Protein AF-A0A067L5X6-F1 (afdb_monomer)

Solvent-accessible surface area (backbone atoms only — not comparable to full-atom values): 7371 Å² total; per-residue (Å²): 117,67,66,62,54,52,50,53,54,53,47,70,66,54,83,61,89,66,56,52,45,80,79,57,35,90,82,42,81,50,71,67,56,54,49,41,42,50,52,50,54,57,46,44,40,38,71,76,68,62,42,50,71,64,59,53,52,48,54,54,49,54,53,51,50,52,52,49,53,49,57,27,66,70,50,51,70,70,60,44,60,57,39,54,78,77,72,49,55,74,51,43,53,53,37,49,52,34,49,76,71,68,69,45,82,88,66,70,72,65,93,77,81,81,83,77,78,83,78,81,129

InterPro domains:
  IPR007658 Protein of unknown function DUF594 [PF04578] (50-103)

Radius of gyration: 23.11 Å; Cα contacts (8 Å, |Δi|>4): 57; chains: 1; bounding box: 73×40×55 Å

Organism: Jatropha curcas (NCBI:txid180498)

Structure (mmCIF, N/CA/C/O backbone):
data_AF-A0A067L5X6-F1
#
_entry.id   AF-A0A067L5X6-F1
#
loop_
_atom_site.group_PDB
_atom_site.id
_atom_site.type_symbol
_atom_site.label_atom_id
_atom_site.label_alt_id
_atom_site.label_comp_id
_atom_site.label_asym_id
_atom_site.label_entity_id
_atom_site.label_seq_id
_atom_site.pdbx_PDB_ins_code
_atom_site.Cartn_x
_atom_site.Cartn_y
_atom_site.Cartn_z
_atom_site.occupancy
_atom_site.B_iso_or_equiv
_atom_site.auth_seq_id
_atom_site.auth_comp_id
_atom_site.auth_asym_id
_atom_site.auth_atom_id
_atom_site.pdbx_PDB_model_num
ATOM 1 N N . MET A 1 1 ? -25.004 7.069 -1.147 1.00 58.94 1 MET A N 1
ATOM 2 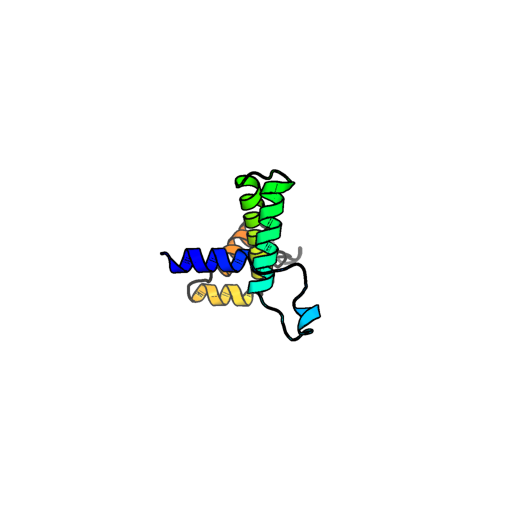C CA . MET A 1 1 ? -24.001 7.314 -0.078 1.00 58.94 1 MET A CA 1
ATOM 3 C C . MET A 1 1 ? -24.204 6.363 1.106 1.00 58.94 1 MET A C 1
ATOM 5 O O . MET A 1 1 ? -23.209 5.851 1.598 1.00 58.94 1 MET A O 1
ATOM 9 N N . SER A 1 2 ? -25.457 6.048 1.475 1.00 79.69 2 SER A N 1
ATOM 10 C CA . SER A 1 2 ? -25.825 5.057 2.508 1.00 79.69 2 SER A CA 1
ATOM 11 C C . SER A 1 2 ? -25.204 3.664 2.301 1.00 79.69 2 SER A C 1
ATOM 13 O O . SER A 1 2 ? -24.579 3.127 3.210 1.00 79.69 2 SER A O 1
ATOM 15 N N . ASP A 1 3 ? -25.265 3.123 1.080 1.00 87.75 3 ASP A N 1
ATOM 16 C CA . ASP A 1 3 ? -24.854 1.730 0.820 1.00 87.75 3 ASP A CA 1
ATOM 17 C C . ASP A 1 3 ? -23.350 1.489 1.010 1.00 87.75 3 ASP A C 1
ATOM 19 O O . ASP A 1 3 ? -22.935 0.436 1.488 1.00 87.75 3 ASP A O 1
ATOM 23 N N . LYS A 1 4 ? -22.512 2.485 0.682 1.00 87.12 4 LYS A N 1
ATOM 24 C CA . LYS A 1 4 ? -21.054 2.390 0.866 1.00 87.12 4 LYS A CA 1
ATOM 25 C C . LYS A 1 4 ? -20.683 2.324 2.345 1.00 87.12 4 LYS A C 1
ATOM 27 O O . LYS A 1 4 ? -19.824 1.535 2.718 1.00 87.12 4 LYS A O 1
ATOM 32 N N . ILE A 1 5 ? -21.332 3.142 3.175 1.00 90.06 5 ILE A N 1
ATOM 33 C CA . ILE A 1 5 ? -21.090 3.164 4.622 1.00 90.06 5 ILE A CA 1
ATOM 34 C C . ILE A 1 5 ? -21.528 1.831 5.223 1.00 90.06 5 ILE A C 1
ATOM 36 O O . ILE A 1 5 ? -20.751 1.208 5.938 1.00 90.06 5 ILE A O 1
ATOM 40 N N . GLN A 1 6 ? -22.717 1.349 4.852 1.00 92.69 6 GLN A N 1
ATOM 41 C CA . GLN A 1 6 ? -23.229 0.060 5.308 1.00 92.69 6 GLN A CA 1
ATOM 42 C C . GLN A 1 6 ? -22.300 -1.102 4.923 1.00 92.69 6 GLN A C 1
ATOM 44 O O . GLN A 1 6 ? -22.018 -1.960 5.759 1.00 92.69 6 GLN A O 1
ATOM 49 N N . ALA A 1 7 ? -21.771 -1.104 3.696 1.00 89.00 7 ALA A N 1
ATOM 50 C CA . ALA A 1 7 ? -20.798 -2.100 3.257 1.00 89.00 7 ALA A CA 1
ATOM 51 C C . ALA A 1 7 ? -19.496 -2.036 4.074 1.00 89.00 7 ALA A C 1
ATOM 53 O O . ALA A 1 7 ? -19.020 -3.068 4.541 1.00 89.00 7 ALA A O 1
ATOM 54 N N . CYS A 1 8 ? -18.942 -0.842 4.308 1.00 86.38 8 CYS A N 1
ATOM 55 C CA . CYS A 1 8 ? -17.744 -0.679 5.136 1.00 86.38 8 CYS A CA 1
ATOM 56 C C . CYS A 1 8 ? -17.971 -1.152 6.580 1.00 86.38 8 CYS A C 1
ATOM 58 O O . CYS A 1 8 ? -17.125 -1.854 7.132 1.00 86.38 8 CYS A O 1
ATOM 60 N N . THR A 1 9 ? -19.118 -0.825 7.179 1.00 91.12 9 THR A N 1
ATOM 61 C CA . THR A 1 9 ? -19.483 -1.303 8.520 1.00 91.12 9 THR A CA 1
ATOM 62 C C . THR A 1 9 ? -19.582 -2.826 8.558 1.00 91.12 9 THR A C 1
ATOM 64 O O . THR A 1 9 ? -19.030 -3.445 9.466 1.00 91.12 9 THR A O 1
ATOM 67 N N . ALA A 1 10 ? -20.215 -3.443 7.557 1.00 91.81 10 ALA A N 1
ATOM 68 C CA . ALA A 1 10 ? -20.308 -4.898 7.465 1.00 91.81 10 ALA A CA 1
ATOM 69 C C . ALA A 1 10 ? -18.922 -5.557 7.335 1.00 91.81 10 ALA A C 1
ATOM 71 O O . ALA A 1 10 ? -18.660 -6.571 7.979 1.00 91.81 10 ALA A O 1
ATOM 72 N N . LEU A 1 11 ? -18.006 -4.963 6.560 1.00 90.44 11 LEU A N 1
ATOM 73 C CA . LEU A 1 11 ? -16.636 -5.466 6.407 1.00 90.44 11 LEU A CA 1
ATOM 74 C C . LEU A 1 11 ? -15.836 -5.423 7.717 1.00 90.44 11 LEU A C 1
ATOM 76 O O . LEU A 1 11 ? -15.045 -6.330 7.970 1.00 90.44 11 LEU A O 1
ATOM 80 N N . LEU A 1 12 ? -16.052 -4.415 8.568 1.00 87.62 12 LEU A N 1
ATOM 81 C CA . LEU A 1 12 ? -15.401 -4.328 9.882 1.00 87.62 12 LEU A CA 1
ATOM 82 C C . LEU A 1 12 ? -15.900 -5.398 10.867 1.00 87.62 12 LEU A C 1
ATOM 84 O O . LEU A 1 12 ? -15.153 -5.819 11.749 1.00 87.62 12 LEU A O 1
ATOM 88 N N . GLN A 1 13 ? -17.139 -5.868 10.698 1.00 89.88 13 GLN A N 1
ATOM 89 C CA . GLN A 1 13 ? -17.755 -6.891 11.550 1.00 89.88 13 GLN A CA 1
ATOM 90 C C . GLN A 1 13 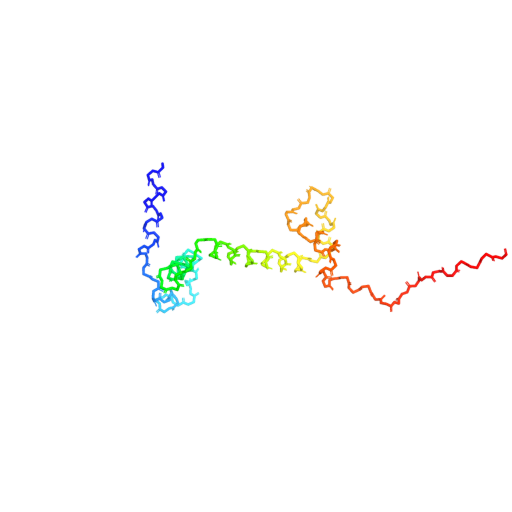? -17.355 -8.330 11.185 1.00 89.88 13 GLN A C 1
ATOM 92 O O . GLN A 1 13 ? -17.635 -9.254 11.948 1.00 89.88 13 GLN A O 1
ATOM 97 N N . VAL A 1 14 ? -16.691 -8.551 10.044 1.00 88.88 14 VAL A N 1
ATOM 98 C CA . VAL A 1 14 ? -16.219 -9.883 9.627 1.00 88.88 14 VAL A CA 1
ATOM 99 C C . VAL A 1 14 ? -15.278 -10.449 10.689 1.00 88.88 14 VAL A C 1
ATOM 101 O O . VAL A 1 14 ? -14.285 -9.809 11.014 1.00 88.88 14 VAL A O 1
ATOM 104 N N . ASN A 1 15 ? -15.535 -11.648 11.221 1.00 86.31 15 ASN A N 1
ATOM 105 C CA . ASN A 1 15 ? -14.582 -12.321 12.109 1.00 86.31 15 ASN A CA 1
ATOM 106 C C . ASN A 1 15 ? -13.340 -12.743 11.303 1.00 86.31 15 ASN A C 1
ATOM 108 O O . ASN A 1 15 ? -13.453 -13.452 10.304 1.00 86.31 15 ASN A O 1
ATOM 112 N N . THR A 1 16 ? -12.168 -12.283 11.738 1.00 88.44 16 THR A N 1
ATOM 113 C CA . THR A 1 16 ? -10.880 -12.496 11.063 1.00 88.44 16 THR A CA 1
ATOM 114 C C . THR A 1 16 ? -9.902 -13.336 11.883 1.00 88.44 16 THR A C 1
ATOM 116 O O . THR A 1 16 ? -8.765 -13.516 11.451 1.00 88.44 16 THR A O 1
ATOM 119 N N . ASP A 1 17 ? -10.325 -13.829 13.047 1.00 85.56 17 ASP A N 1
ATOM 120 C CA . ASP A 1 17 ? -9.468 -14.539 14.006 1.00 85.56 17 ASP A CA 1
ATOM 121 C C . ASP A 1 17 ? -9.161 -15.962 13.527 1.00 85.56 17 ASP A C 1
ATOM 123 O O . ASP A 1 17 ? -8.109 -16.525 13.823 1.00 85.56 17 ASP A O 1
ATOM 127 N N . ILE A 1 18 ? -10.072 -16.531 12.733 1.00 82.25 18 ILE A N 1
ATOM 128 C CA . ILE A 1 18 ? -9.923 -17.843 12.108 1.00 82.25 18 ILE A CA 1
ATOM 129 C C . ILE A 1 18 ? -9.514 -17.641 10.652 1.00 82.25 18 ILE A C 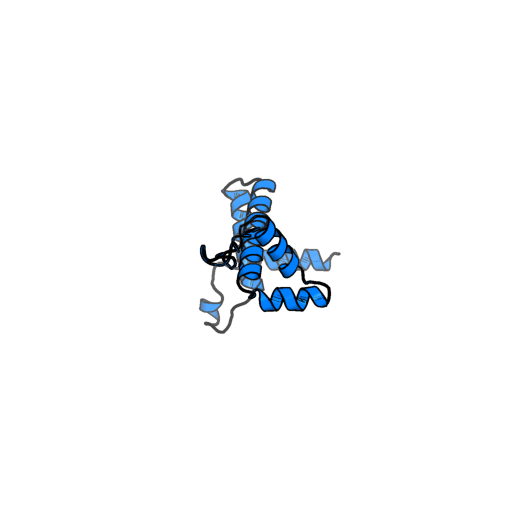1
ATOM 131 O O . ILE A 1 18 ? -10.224 -16.996 9.874 1.00 82.25 18 ILE A O 1
ATOM 135 N N . LEU A 1 19 ? -8.380 -18.218 10.256 1.00 77.94 19 LEU A N 1
ATOM 136 C CA . LEU A 1 19 ? -7.872 -18.061 8.897 1.00 77.94 19 LEU A CA 1
ATOM 137 C C . LEU A 1 19 ? -8.772 -18.824 7.898 1.00 77.94 19 LEU A C 1
ATOM 139 O O . LEU A 1 19 ? -9.154 -19.964 8.174 1.00 77.94 19 LEU A O 1
ATOM 143 N N . PRO A 1 20 ? -9.067 -18.290 6.694 1.00 76.19 20 PRO A N 1
ATOM 144 C CA . PRO A 1 20 ? -9.938 -18.957 5.724 1.00 76.19 20 PRO A CA 1
ATOM 145 C C . PRO A 1 20 ? -9.414 -20.330 5.293 1.00 76.19 20 PRO A C 1
ATOM 147 O O . PRO A 1 20 ? -10.195 -21.209 4.924 1.00 76.19 20 PRO A O 1
ATOM 150 N N . SER A 1 21 ? -8.098 -20.540 5.386 1.00 75.69 21 SER A N 1
ATOM 151 C CA . SER A 1 21 ? -7.462 -21.830 5.135 1.00 75.69 21 SER A CA 1
ATOM 152 C C . SER A 1 21 ? -7.795 -22.896 6.179 1.00 75.69 21 SER A C 1
ATOM 154 O O . SER A 1 21 ? -7.802 -24.075 5.834 1.00 75.69 21 SER A O 1
ATOM 156 N N . GLN A 1 22 ? -8.118 -22.512 7.416 1.00 77.75 22 GLN A N 1
ATOM 157 C CA . GLN A 1 22 ? -8.543 -23.440 8.468 1.00 77.75 22 GLN A CA 1
ATOM 158 C C . GLN A 1 22 ? -9.990 -23.903 8.275 1.00 77.75 22 GLN A C 1
ATOM 160 O O . GLN A 1 22 ? -10.345 -24.995 8.701 1.00 77.75 22 GLN A O 1
ATOM 165 N N . VAL A 1 23 ? -10.815 -23.098 7.599 1.00 76.31 23 VAL A N 1
ATOM 166 C CA . VAL A 1 23 ? -12.236 -23.405 7.371 1.00 76.31 23 VAL A CA 1
ATOM 167 C C . VAL A 1 23 ? -12.461 -24.088 6.022 1.00 76.31 23 VAL A C 1
ATOM 169 O O . VAL A 1 23 ? -13.264 -25.010 5.912 1.00 76.31 23 VAL A O 1
ATOM 172 N N . LYS A 1 24 ? -11.771 -23.637 4.968 1.00 73.31 24 LYS A N 1
ATOM 173 C CA . LYS A 1 24 ? -12.034 -24.065 3.582 1.00 73.31 24 LYS A CA 1
ATOM 174 C C . LYS A 1 24 ? -10.767 -24.497 2.830 1.00 73.31 24 LYS A C 1
ATOM 176 O O . LYS A 1 24 ? -10.781 -24.634 1.604 1.00 73.31 24 LYS A O 1
ATOM 181 N N . GLY A 1 25 ? -9.675 -24.744 3.557 1.00 69.31 25 GLY A N 1
ATOM 182 C CA . GLY A 1 25 ? -8.400 -25.192 2.998 1.00 69.31 25 GLY A CA 1
ATOM 183 C C . GLY A 1 25 ? -7.721 -24.139 2.116 1.00 69.31 25 GLY A C 1
ATOM 184 O O . GLY A 1 25 ? -8.134 -22.982 2.036 1.00 69.31 25 GLY A O 1
ATOM 185 N N . ASN A 1 26 ? -6.690 -24.547 1.374 1.00 68.38 26 ASN A N 1
ATOM 186 C CA . ASN A 1 26 ? -5.952 -23.662 0.456 1.00 68.38 26 ASN A CA 1
ATOM 187 C C . ASN A 1 26 ? -6.815 -23.036 -0.663 1.00 68.38 26 ASN A C 1
ATOM 189 O O . ASN A 1 26 ? -6.359 -22.130 -1.359 1.00 68.38 26 ASN A O 1
ATOM 193 N N . ARG A 1 27 ? -8.055 -23.516 -0.826 1.00 65.50 27 ARG A N 1
ATOM 194 C CA . ARG A 1 27 ? -9.011 -23.105 -1.854 1.00 65.50 27 ARG A CA 1
ATOM 195 C C . ARG A 1 27 ? -9.609 -21.724 -1.598 1.00 65.50 27 ARG A C 1
ATOM 197 O O . ARG A 1 27 ? -10.248 -21.178 -2.490 1.00 65.50 27 ARG A O 1
ATOM 204 N N . SER A 1 28 ? -9.421 -21.171 -0.399 1.00 62.19 28 SER A N 1
ATOM 205 C CA . SER A 1 28 ? -9.953 -19.862 -0.016 1.00 62.19 28 SER A CA 1
ATOM 206 C C . SER A 1 28 ? -8.830 -18.916 0.381 1.00 62.19 28 SER A C 1
ATOM 208 O O . SER A 1 28 ? -8.491 -18.792 1.552 1.00 62.19 28 SER A O 1
ATOM 210 N N . LYS A 1 29 ? -8.260 -18.226 -0.608 1.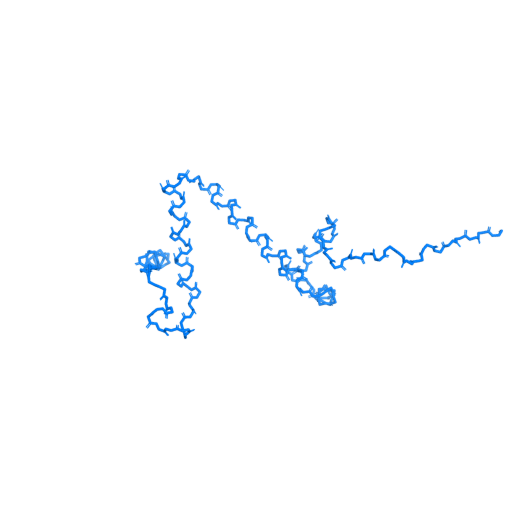00 65.94 29 LYS A N 1
ATOM 211 C CA . LYS A 1 29 ? -7.515 -16.981 -0.394 1.00 65.94 29 LYS A CA 1
ATOM 212 C C . LYS A 1 29 ? -8.420 -15.848 -0.856 1.00 65.94 29 LYS A C 1
ATOM 214 O O . LYS A 1 29 ? -8.706 -15.745 -2.045 1.00 65.94 29 LYS A O 1
ATOM 219 N N . SER A 1 30 ? -8.932 -15.059 0.080 1.00 81.38 30 SER A N 1
ATOM 220 C CA . SER A 1 30 ? -9.787 -13.917 -0.236 1.00 81.38 30 SER A CA 1
ATOM 221 C C . SER A 1 30 ? -9.039 -12.642 0.104 1.00 81.38 30 SER A C 1
ATOM 223 O O . SER A 1 30 ? -8.814 -12.359 1.278 1.00 81.38 30 SER A O 1
ATOM 225 N N . VAL A 1 31 ? -8.709 -11.854 -0.921 1.00 85.62 31 VAL A N 1
ATOM 226 C CA . VAL A 1 31 ? -8.095 -10.528 -0.749 1.00 85.62 31 VAL A CA 1
ATOM 227 C C . VAL A 1 31 ? -8.960 -9.643 0.151 1.00 85.62 31 VAL A C 1
ATOM 229 O O . VAL A 1 31 ? -8.432 -8.891 0.961 1.00 85.62 31 VAL A O 1
ATOM 232 N N . LEU A 1 32 ? -10.289 -9.778 0.076 1.00 86.75 32 LEU A N 1
ATOM 233 C CA . LEU A 1 32 ? -11.208 -9.053 0.956 1.00 86.75 32 LEU A CA 1
ATOM 234 C C . LEU A 1 32 ? -11.042 -9.456 2.425 1.00 86.75 32 LEU A C 1
ATOM 236 O O . LEU A 1 32 ? -11.058 -8.591 3.293 1.00 86.75 32 LEU A O 1
ATOM 240 N N . PHE A 1 33 ? -10.844 -10.744 2.717 1.00 88.19 33 PHE A N 1
ATOM 241 C CA . PHE A 1 33 ? -10.602 -11.194 4.089 1.00 88.19 33 PHE A CA 1
ATOM 242 C C . PHE A 1 33 ? -9.271 -10.657 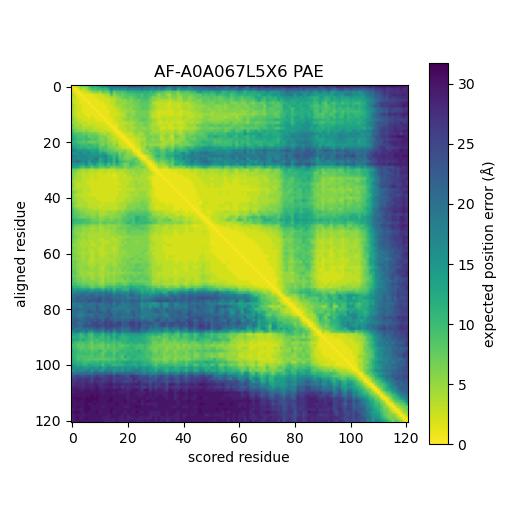4.623 1.00 88.19 33 PHE A C 1
ATOM 244 O O . PHE A 1 33 ? -9.213 -10.153 5.745 1.00 88.19 33 PHE A O 1
ATOM 251 N N . ASP A 1 34 ? -8.210 -10.736 3.817 1.00 89.12 34 ASP A N 1
ATOM 252 C CA . ASP A 1 34 ? -6.903 -10.188 4.185 1.00 89.12 34 ASP A CA 1
ATOM 253 C C . ASP A 1 34 ? -6.980 -8.670 4.410 1.00 89.12 34 ASP A C 1
ATOM 255 O O . ASP A 1 34 ? -6.409 -8.170 5.377 1.00 89.12 34 ASP A O 1
ATOM 259 N N . ALA A 1 35 ? -7.757 -7.949 3.595 1.00 90.31 35 ALA A N 1
ATOM 260 C CA . ALA A 1 35 ? -8.011 -6.520 3.768 1.00 90.31 35 ALA A CA 1
ATOM 261 C C . ALA A 1 35 ? -8.776 -6.205 5.066 1.00 90.31 35 ALA A C 1
ATOM 263 O O . ALA A 1 35 ? -8.408 -5.270 5.780 1.00 90.31 35 ALA A O 1
ATOM 264 N N . CYS A 1 36 ? -9.804 -6.990 5.414 1.00 91.81 36 CYS A N 1
ATOM 265 C CA . CYS A 1 36 ? -10.506 -6.868 6.697 1.00 91.81 36 CYS A CA 1
ATOM 266 C C . CYS A 1 36 ? -9.553 -7.103 7.877 1.00 91.81 36 CYS A C 1
ATOM 268 O O . CYS A 1 36 ? -9.551 -6.323 8.831 1.00 91.81 36 CYS A O 1
ATOM 270 N N . ARG A 1 37 ? -8.708 -8.142 7.800 1.00 91.81 37 ARG A N 1
ATOM 271 C CA . ARG A 1 37 ? -7.723 -8.454 8.845 1.00 91.81 37 ARG A CA 1
ATOM 272 C C . ARG A 1 37 ? -6.706 -7.324 9.003 1.00 91.81 37 ARG A C 1
ATOM 274 O O . ARG A 1 37 ? -6.497 -6.857 10.117 1.00 91.81 37 ARG A O 1
ATOM 281 N N . LEU A 1 38 ? -6.140 -6.843 7.895 1.00 92.75 38 LEU A N 1
ATOM 282 C CA . LEU A 1 38 ? -5.208 -5.715 7.891 1.00 92.75 38 LEU A CA 1
ATOM 283 C C . LEU A 1 38 ? -5.849 -4.457 8.486 1.00 92.75 38 LEU A C 1
ATOM 285 O O . LEU A 1 38 ? -5.225 -3.774 9.289 1.00 92.75 38 LEU A O 1
ATOM 289 N N . THR A 1 39 ? -7.104 -4.169 8.132 1.00 92.19 39 THR A N 1
ATOM 290 C CA . THR A 1 39 ? -7.832 -3.000 8.649 1.00 92.19 39 THR A CA 1
ATOM 291 C C . THR A 1 39 ? -7.982 -3.061 10.167 1.00 92.19 39 THR A C 1
ATOM 293 O O . THR A 1 39 ? -7.755 -2.057 10.837 1.00 92.19 39 THR A O 1
ATOM 296 N N . LYS A 1 40 ? -8.305 -4.233 10.726 1.00 92.06 40 LYS A N 1
ATOM 297 C CA . LYS A 1 40 ? -8.376 -4.421 12.182 1.00 92.06 40 LYS A CA 1
ATOM 298 C C . LYS A 1 40 ? -7.019 -4.265 12.858 1.00 92.06 40 LYS A C 1
ATOM 300 O O . LYS A 1 40 ? -6.944 -3.589 13.874 1.00 92.06 40 LYS A O 1
ATOM 305 N N . SER A 1 41 ? -5.950 -4.811 12.275 1.00 91.81 41 SER A N 1
ATOM 306 C CA . SER A 1 41 ? -4.589 -4.590 12.784 1.00 91.81 41 SER A CA 1
ATOM 307 C C . SER A 1 41 ? -4.192 -3.110 12.737 1.00 91.81 41 SER A C 1
ATOM 309 O O . SER A 1 41 ? -3.575 -2.601 13.661 1.00 91.81 41 SER A O 1
ATOM 311 N N . LEU A 1 42 ? -4.576 -2.375 11.691 1.00 92.44 42 LEU A N 1
ATOM 312 C CA . LEU A 1 42 ? -4.334 -0.931 11.617 1.00 92.44 42 LEU A CA 1
ATOM 313 C C . LEU A 1 42 ? -5.151 -0.143 12.655 1.00 92.44 42 LEU A C 1
ATOM 315 O O . LEU A 1 42 ? -4.678 0.884 13.137 1.00 92.44 42 LEU A O 1
ATOM 319 N N . GLN A 1 43 ? -6.362 -0.600 12.992 1.00 91.06 43 GLN A N 1
ATOM 320 C CA . GLN A 1 43 ? -7.180 -0.008 14.055 1.00 91.06 43 GLN A CA 1
ATOM 321 C C . GLN A 1 43 ? -6.602 -0.292 15.441 1.00 91.06 43 GLN A C 1
ATOM 323 O O . GLN A 1 43 ? -6.534 0.632 16.246 1.00 91.06 43 GLN A O 1
ATOM 328 N N . SER A 1 44 ? -6.128 -1.515 15.703 1.00 91.50 44 SER A N 1
ATOM 329 C CA . SER A 1 44 ? -5.511 -1.854 16.990 1.00 91.50 44 SER A CA 1
ATOM 330 C C . SER A 1 44 ? -4.250 -1.027 17.245 1.00 91.50 44 SER A C 1
ATOM 332 O O . SER A 1 44 ? -4.037 -0.576 18.362 1.00 91.50 44 SER A O 1
ATOM 334 N N . LEU A 1 45 ? -3.457 -0.712 16.216 1.00 92.38 45 LEU A N 1
ATOM 335 C CA . LEU A 1 45 ? -2.319 0.208 16.359 1.00 92.38 45 LEU A CA 1
ATOM 336 C C . LEU A 1 45 ? -2.747 1.627 16.784 1.00 92.38 45 LEU A C 1
ATOM 338 O O . LEU A 1 45 ? -2.051 2.285 17.554 1.00 92.38 45 LEU A O 1
ATOM 342 N N . GLU A 1 46 ? -3.896 2.110 16.310 1.00 89.88 46 GLU A N 1
ATOM 343 C CA . GLU A 1 46 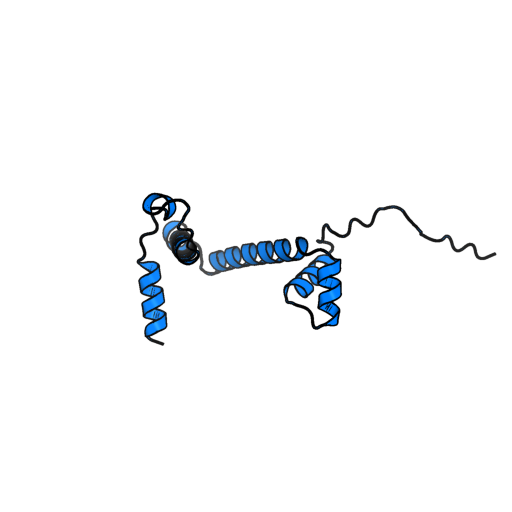? -4.435 3.423 16.693 1.00 89.88 46 GLU A CA 1
ATOM 344 C C . GLU A 1 46 ? -5.012 3.405 18.117 1.00 89.88 46 GLU A C 1
ATOM 346 O O . GLU A 1 46 ? -4.780 4.338 18.883 1.00 89.88 46 GLU A O 1
ATOM 351 N N . THR A 1 47 ? -5.713 2.336 18.508 1.00 90.19 47 THR A N 1
ATOM 352 C CA . THR A 1 47 ? -6.392 2.258 19.812 1.00 90.19 47 THR A CA 1
ATOM 353 C C . THR A 1 47 ? -5.512 1.728 20.944 1.00 90.19 47 THR A C 1
ATOM 355 O O . THR A 1 47 ? -5.545 2.268 22.047 1.00 90.19 47 THR A O 1
ATOM 358 N N . GLU A 1 48 ? -4.730 0.678 20.703 1.00 90.62 48 GLU A N 1
ATOM 359 C CA . GLU A 1 48 ? -3.931 -0.025 21.719 1.00 90.62 48 GLU A CA 1
ATOM 360 C C . GLU A 1 48 ? -2.522 0.562 21.825 1.00 90.62 48 GLU A C 1
ATOM 362 O O . GLU A 1 48 ? -2.041 0.818 22.926 1.00 90.62 48 GLU A O 1
ATOM 367 N N . GLU A 1 49 ? -1.882 0.851 20.688 1.00 87.75 49 GLU A N 1
ATOM 368 C CA . GLU A 1 49 ? -0.540 1.453 20.652 1.00 87.75 49 GLU A CA 1
ATOM 369 C C . GLU A 1 49 ? -0.551 2.986 20.549 1.00 87.75 49 GLU A C 1
ATOM 371 O O . GLU A 1 49 ? 0.509 3.607 20.420 1.00 87.75 49 GLU A O 1
ATOM 376 N N . GLN A 1 50 ? -1.736 3.607 20.599 1.00 92.19 50 GLN A N 1
ATOM 377 C CA . GLN A 1 50 ? -1.917 5.064 20.582 1.00 92.19 50 GLN A CA 1
ATOM 378 C C . GLN A 1 50 ? -1.235 5.739 19.377 1.00 92.19 50 GLN A C 1
ATOM 380 O O . GLN A 1 50 ? -0.688 6.843 19.480 1.00 92.19 50 GLN A O 1
ATOM 385 N N . TRP A 1 51 ? -1.223 5.079 18.214 1.00 95.88 51 TRP A N 1
ATOM 386 C CA . TRP A 1 51 ? -0.720 5.707 16.996 1.00 95.88 51 TRP A CA 1
ATOM 387 C C . TRP A 1 51 ? -1.599 6.891 16.603 1.00 95.88 51 TRP A C 1
ATOM 389 O O . TRP A 1 51 ? -2.819 6.785 16.529 1.00 95.88 51 TRP A O 1
ATOM 399 N N . THR A 1 52 ? -0.968 8.008 16.244 1.00 95.38 52 THR A N 1
ATOM 400 C CA . THR A 1 52 ? -1.679 9.096 15.574 1.00 95.38 52 THR A CA 1
ATOM 401 C C . THR A 1 52 ? -2.094 8.661 14.171 1.00 95.38 52 THR A C 1
ATOM 403 O O . THR A 1 52 ? -1.413 7.860 13.515 1.00 95.38 52 THR A O 1
ATOM 406 N N . SER A 1 53 ? -3.180 9.238 13.654 1.00 92.06 53 SER A N 1
ATOM 407 C CA . SER A 1 53 ? -3.604 8.967 12.280 1.00 92.06 53 SER A CA 1
ATOM 408 C C . SER A 1 53 ? -2.510 9.326 11.262 1.00 92.06 53 SER A C 1
ATOM 410 O O . SER A 1 53 ? -2.365 8.632 10.260 1.00 92.06 53 SER A O 1
ATOM 412 N N . GLU A 1 54 ? -1.689 10.346 11.539 1.00 94.62 54 GLU A N 1
ATOM 413 C CA . GLU A 1 54 ? -0.519 10.699 10.722 1.00 94.62 54 GLU A CA 1
ATOM 414 C C . GLU A 1 54 ? 0.513 9.564 10.672 1.00 94.62 54 GLU A C 1
ATOM 416 O O . GLU A 1 54 ? 0.932 9.164 9.585 1.00 94.62 54 GLU A O 1
ATOM 421 N N . LYS A 1 55 ? 0.878 8.986 11.825 1.00 95.06 55 LYS A N 1
ATOM 422 C CA . LYS A 1 55 ? 1.825 7.863 11.897 1.00 95.06 55 LYS A CA 1
ATOM 423 C C . LYS A 1 55 ? 1.316 6.649 11.115 1.00 95.06 55 LYS A C 1
ATOM 425 O O . LYS A 1 55 ? 2.080 6.032 10.373 1.00 95.06 55 LYS A O 1
ATOM 430 N N . LYS A 1 56 ? 0.018 6.343 11.228 1.00 93.81 56 LYS A N 1
ATOM 431 C CA . LYS A 1 56 ? -0.640 5.267 10.471 1.00 93.81 56 LYS A CA 1
ATOM 432 C C . LYS A 1 56 ? -0.556 5.501 8.961 1.00 93.81 56 LYS A C 1
ATOM 434 O O . LYS A 1 56 ? -0.133 4.610 8.228 1.00 93.81 56 LYS A O 1
ATOM 439 N N . TRP A 1 57 ? -0.921 6.695 8.495 1.00 95.31 57 TRP A N 1
ATOM 440 C CA . TRP A 1 57 ? -0.866 7.034 7.070 1.00 95.31 57 TRP A CA 1
ATOM 441 C C . TRP A 1 57 ? 0.556 7.077 6.521 1.00 95.31 57 TRP A C 1
ATOM 443 O O . TRP A 1 57 ? 0.766 6.664 5.382 1.00 95.31 57 TRP A O 1
ATOM 453 N N . LYS A 1 58 ? 1.529 7.510 7.328 1.00 95.62 58 LYS A N 1
ATOM 454 C CA . LYS A 1 58 ? 2.944 7.465 6.961 1.00 95.62 58 LYS A CA 1
ATOM 455 C C . LYS A 1 58 ? 3.410 6.032 6.709 1.00 95.62 58 LYS A C 1
ATOM 457 O O . LYS A 1 58 ? 3.932 5.766 5.637 1.00 95.62 58 LYS A O 1
ATOM 462 N N . MET A 1 59 ? 3.132 5.105 7.627 1.00 95.56 59 MET A N 1
ATOM 463 C CA . MET A 1 59 ? 3.487 3.692 7.436 1.00 95.56 59 MET A CA 1
ATOM 464 C C . MET A 1 59 ? 2.829 3.097 6.185 1.00 95.56 59 MET A C 1
ATOM 466 O O . MET A 1 59 ? 3.495 2.433 5.396 1.00 95.56 59 MET A O 1
ATOM 470 N N . ILE A 1 60 ? 1.536 3.372 5.972 1.00 94.56 60 ILE A N 1
ATOM 471 C CA . ILE A 1 60 ? 0.826 2.914 4.771 1.00 94.56 60 ILE A CA 1
ATOM 472 C C . ILE A 1 60 ? 1.521 3.450 3.513 1.00 94.56 60 ILE A C 1
ATOM 474 O O . ILE A 1 60 ? 1.758 2.688 2.580 1.00 94.56 60 ILE A O 1
ATOM 478 N N . ASN A 1 61 ? 1.860 4.740 3.489 1.00 95.56 61 ASN A N 1
ATOM 479 C CA . ASN A 1 61 ? 2.558 5.365 2.369 1.00 95.56 61 ASN A CA 1
ATOM 480 C C . ASN A 1 61 ? 3.920 4.706 2.103 1.00 95.56 61 ASN A C 1
ATOM 482 O O . ASN A 1 61 ? 4.193 4.323 0.968 1.00 95.56 61 ASN A O 1
ATOM 486 N N . ASP A 1 62 ? 4.726 4.504 3.146 1.00 94.88 62 ASP A N 1
ATOM 487 C CA . ASP A 1 62 ? 6.051 3.890 3.030 1.00 94.88 62 ASP A CA 1
ATOM 488 C C . ASP A 1 62 ? 5.953 2.484 2.402 1.00 94.88 62 ASP A C 1
ATOM 490 O O . ASP A 1 62 ? 6.628 2.201 1.411 1.00 94.88 62 ASP A O 1
ATOM 494 N N . VAL A 1 63 ? 5.016 1.645 2.869 1.00 94.62 63 VAL A N 1
ATOM 495 C CA . VAL A 1 63 ? 4.766 0.306 2.294 1.00 94.62 63 VAL A CA 1
ATOM 496 C C . VAL A 1 63 ? 4.314 0.384 0.830 1.00 94.62 63 VAL A C 1
ATOM 498 O O . VAL A 1 63 ? 4.772 -0.397 -0.007 1.00 94.62 63 VAL A O 1
ATOM 501 N N . TRP A 1 64 ? 3.428 1.323 0.483 1.00 93.94 64 TRP A N 1
ATOM 502 C CA . TRP A 1 64 ? 2.990 1.507 -0.907 1.00 93.94 64 TRP A CA 1
ATOM 503 C C . TRP A 1 64 ? 4.142 1.916 -1.825 1.00 93.94 64 TRP A C 1
ATOM 505 O O . TRP A 1 64 ? 4.245 1.396 -2.940 1.00 93.94 64 TRP A O 1
ATOM 515 N N . ILE A 1 65 ? 5.012 2.819 -1.368 1.00 91.44 65 ILE A N 1
ATOM 516 C CA . ILE A 1 65 ? 6.200 3.239 -2.115 1.00 91.44 65 ILE A CA 1
ATOM 517 C C . ILE A 1 65 ? 7.139 2.048 -2.317 1.00 91.44 65 ILE A C 1
ATOM 519 O O . ILE A 1 65 ? 7.572 1.813 -3.444 1.00 91.44 65 ILE A O 1
ATOM 523 N N . GLU A 1 66 ? 7.406 1.257 -1.278 1.00 91.12 66 GLU A N 1
ATOM 524 C CA . GLU A 1 66 ? 8.235 0.050 -1.385 1.00 91.12 66 GLU A CA 1
ATOM 525 C C . GLU A 1 66 ? 7.673 -0.944 -2.408 1.00 91.12 66 GLU A C 1
ATOM 527 O O . GLU A 1 66 ? 8.405 -1.420 -3.278 1.00 91.12 66 GLU A O 1
ATOM 532 N N . MET A 1 67 ? 6.363 -1.211 -2.369 1.00 89.19 67 MET A N 1
ATOM 533 C CA . MET A 1 67 ? 5.701 -2.098 -3.331 1.00 89.19 67 MET A CA 1
ATOM 534 C C . MET A 1 67 ? 5.788 -1.570 -4.769 1.00 89.19 67 MET A C 1
ATOM 536 O O . MET A 1 67 ? 6.025 -2.350 -5.695 1.00 89.19 67 MET A O 1
ATOM 540 N N . LEU A 1 68 ? 5.616 -0.260 -4.974 1.00 87.12 68 LEU A N 1
ATOM 541 C CA . LEU A 1 68 ? 5.741 0.375 -6.289 1.00 87.12 68 LEU A CA 1
ATOM 542 C C . LEU A 1 68 ? 7.176 0.298 -6.815 1.00 87.12 68 LEU A C 1
ATOM 544 O O . LEU A 1 68 ? 7.380 -0.085 -7.968 1.00 87.12 68 LEU A O 1
ATOM 548 N N . CYS A 1 69 ? 8.161 0.608 -5.974 1.00 85.94 69 CYS A N 1
ATOM 549 C CA . CYS A 1 69 ? 9.580 0.492 -6.300 1.00 85.94 69 CYS A CA 1
ATOM 550 C C . CYS A 1 69 ? 9.956 -0.955 -6.639 1.00 85.94 69 CYS A C 1
ATOM 552 O O . CYS A 1 69 ? 10.641 -1.210 -7.631 1.00 85.94 69 CYS A O 1
ATOM 554 N N . TYR A 1 70 ? 9.465 -1.920 -5.863 1.00 84.31 70 TYR A N 1
ATOM 555 C CA . TYR A 1 70 ? 9.669 -3.341 -6.123 1.00 84.31 70 TYR A CA 1
ATOM 556 C C . TYR A 1 70 ? 9.075 -3.756 -7.476 1.00 84.31 70 TYR A C 1
ATOM 558 O O . TYR A 1 70 ? 9.779 -4.299 -8.329 1.00 84.31 70 TYR A O 1
ATOM 566 N N . ALA A 1 71 ? 7.804 -3.428 -7.730 1.00 84.06 71 ALA A N 1
ATOM 567 C CA . ALA A 1 71 ? 7.135 -3.739 -8.994 1.00 84.06 71 ALA A CA 1
ATOM 568 C C . ALA A 1 71 ? 7.820 -3.076 -10.203 1.00 84.06 71 ALA A C 1
ATOM 570 O O . ALA A 1 71 ? 7.963 -3.696 -11.263 1.00 84.06 71 ALA A O 1
ATOM 571 N N . ALA A 1 72 ? 8.283 -1.834 -10.038 1.00 82.56 72 ALA A N 1
ATOM 572 C CA . ALA A 1 72 ? 9.042 -1.106 -11.045 1.00 82.56 72 ALA A CA 1
ATOM 573 C C . ALA A 1 72 ? 10.374 -1.802 -11.382 1.00 82.56 72 ALA A C 1
ATOM 575 O O . ALA A 1 72 ? 10.727 -1.872 -12.560 1.00 82.56 72 ALA A O 1
ATOM 576 N N . ASN A 1 73 ? 11.074 -2.368 -10.391 1.00 75.81 73 ASN A N 1
ATOM 577 C CA . ASN A 1 73 ? 12.330 -3.101 -10.597 1.00 75.81 73 ASN A CA 1
ATOM 578 C C . ASN A 1 73 ? 12.148 -4.514 -11.172 1.00 75.81 73 ASN A C 1
ATOM 580 O O . ASN A 1 73 ? 13.054 -4.997 -11.849 1.00 75.81 73 ASN A O 1
ATOM 584 N N . LEU A 1 74 ? 11.012 -5.185 -10.954 1.00 72.75 74 LEU A N 1
ATOM 585 C CA . LEU A 1 74 ? 10.753 -6.494 -11.578 1.00 72.75 74 LEU A CA 1
ATOM 586 C C . LEU A 1 74 ? 10.466 -6.406 -13.076 1.00 72.75 74 LEU A C 1
ATOM 588 O O . LEU A 1 74 ? 10.716 -7.350 -13.829 1.00 72.75 74 LEU A O 1
ATOM 592 N N . CYS A 1 75 ? 9.922 -5.282 -13.525 1.00 66.31 75 CYS A N 1
ATOM 593 C CA . CYS A 1 75 ? 9.709 -5.049 -14.939 1.00 66.31 75 CYS A CA 1
ATOM 594 C C . CYS A 1 75 ? 11.068 -4.745 -15.595 1.00 66.31 75 CYS A C 1
ATOM 596 O O . CYS A 1 75 ? 11.716 -3.745 -15.292 1.00 66.31 75 CYS A O 1
ATOM 598 N N . GLY A 1 7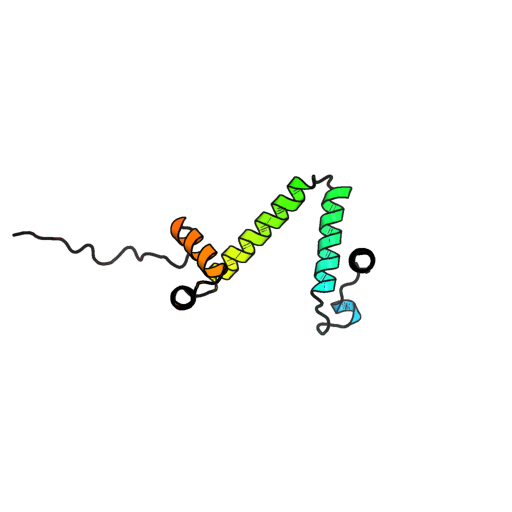6 ? 11.535 -5.635 -16.477 1.00 64.88 76 GLY A N 1
ATOM 599 C CA . GLY A 1 76 ? 12.825 -5.458 -17.149 1.00 64.88 76 GLY A CA 1
ATOM 600 C C . GLY A 1 76 ? 12.886 -4.151 -17.948 1.00 64.88 76 GLY A C 1
ATOM 601 O O . GLY A 1 76 ? 11.904 -3.784 -18.597 1.00 64.88 76 GLY A O 1
ATOM 602 N N . TRP A 1 77 ? 14.049 -3.486 -17.940 1.00 63.09 77 TRP A N 1
ATOM 603 C CA . TRP A 1 77 ? 14.333 -2.215 -18.633 1.00 63.09 77 TRP A CA 1
ATOM 604 C C . TRP A 1 77 ? 13.710 -2.113 -20.039 1.00 63.09 77 TRP A C 1
ATOM 606 O O . TRP A 1 77 ? 13.096 -1.106 -20.390 1.00 63.09 77 TRP A O 1
ATOM 616 N N . ASN A 1 78 ? 13.781 -3.192 -20.828 1.00 61.03 78 ASN A N 1
ATOM 617 C CA . ASN A 1 78 ? 13.241 -3.248 -22.192 1.00 61.03 78 ASN A CA 1
ATOM 618 C C . ASN A 1 78 ? 11.711 -3.111 -22.274 1.00 61.03 78 ASN A C 1
ATOM 620 O O . ASN A 1 78 ? 11.197 -2.595 -23.267 1.00 61.03 78 ASN A O 1
ATOM 624 N N . ASN A 1 79 ? 10.973 -3.566 -21.260 1.00 64.56 79 ASN A N 1
ATOM 625 C CA . ASN A 1 79 ? 9.513 -3.472 -21.234 1.00 64.56 79 ASN A CA 1
ATOM 626 C C . ASN A 1 79 ? 9.062 -2.052 -20.876 1.00 64.56 79 ASN A C 1
ATOM 628 O O . ASN A 1 79 ? 8.129 -1.539 -21.493 1.00 64.56 79 ASN A O 1
ATOM 632 N N . HIS A 1 80 ? 9.769 -1.390 -19.956 1.00 64.69 80 HIS A N 1
ATOM 633 C CA . HIS A 1 80 ? 9.547 0.026 -19.646 1.00 64.69 80 HIS A CA 1
ATOM 634 C C . HIS A 1 80 ? 9.866 0.922 -20.844 1.00 64.69 80 HIS A C 1
ATOM 636 O O . HIS A 1 80 ? 9.027 1.729 -21.241 1.00 64.69 80 HIS A O 1
ATOM 642 N N . ALA A 1 81 ? 11.022 0.717 -21.488 1.00 61.28 81 ALA A N 1
ATOM 643 C CA . ALA A 1 81 ? 11.445 1.485 -22.662 1.00 61.28 81 ALA A CA 1
ATOM 644 C C . ALA A 1 81 ? 10.472 1.351 -23.850 1.00 61.28 81 ALA A C 1
ATOM 646 O O . ALA A 1 81 ? 10.201 2.330 -24.544 1.00 61.28 81 ALA A O 1
ATOM 647 N N . LYS A 1 82 ? 9.883 0.164 -24.061 1.00 62.09 82 LYS A N 1
ATOM 648 C CA . LYS A 1 82 ? 8.839 -0.032 -25.080 1.00 62.09 82 LYS A CA 1
ATOM 649 C C . LYS A 1 82 ? 7.537 0.696 -24.723 1.00 62.09 82 LYS A C 1
ATOM 651 O O . LYS A 1 82 ? 6.966 1.344 -25.596 1.00 62.09 82 LYS A O 1
ATOM 656 N N . LYS A 1 83 ? 7.085 0.661 -23.462 1.00 64.00 83 LYS A N 1
ATOM 657 C CA . LYS A 1 83 ? 5.855 1.360 -23.025 1.00 64.00 83 LYS A CA 1
ATOM 658 C C . LYS A 1 83 ? 5.977 2.890 -23.022 1.00 64.00 83 LYS A C 1
ATOM 660 O O . LYS A 1 83 ? 4.972 3.576 -23.204 1.00 64.00 83 LYS A O 1
ATOM 665 N N . LEU A 1 84 ? 7.191 3.429 -22.898 1.00 60.72 84 LEU A N 1
ATOM 666 C CA . LEU A 1 84 ? 7.479 4.863 -23.058 1.00 60.72 84 LEU A CA 1
ATOM 667 C C . LEU A 1 84 ? 7.085 5.399 -24.443 1.00 60.72 84 LEU A C 1
ATOM 669 O O . LEU A 1 84 ? 6.618 6.528 -24.543 1.00 60.72 84 LEU A O 1
ATOM 673 N N . THR A 1 85 ? 7.190 4.583 -25.496 1.00 59.72 85 THR A N 1
ATOM 674 C CA . THR A 1 85 ? 6.810 4.999 -26.861 1.00 59.72 85 THR A CA 1
ATOM 675 C C . THR A 1 85 ? 5.295 5.123 -27.076 1.00 59.72 85 THR A C 1
ATOM 677 O O . THR A 1 85 ? 4.873 5.721 -28.060 1.00 59.72 85 THR A O 1
ATOM 680 N N . GLY A 1 86 ? 4.479 4.600 -26.150 1.00 60.88 86 GLY A N 1
ATOM 681 C CA . GLY A 1 86 ? 3.013 4.584 -26.234 1.00 60.88 86 GLY A CA 1
ATOM 682 C C . GLY A 1 86 ? 2.281 5.411 -25.170 1.00 60.88 86 GLY A C 1
ATOM 683 O O . GLY A 1 86 ? 1.063 5.297 -25.076 1.00 60.88 86 GLY A O 1
ATOM 684 N N . GLY A 1 87 ? 2.988 6.209 -24.360 1.00 61.78 87 GLY A N 1
ATOM 685 C CA . GLY A 1 87 ? 2.377 7.103 -23.361 1.00 61.78 87 GLY A CA 1
ATOM 686 C C . GLY A 1 87 ? 2.720 6.816 -21.894 1.00 61.78 87 GLY A C 1
ATOM 687 O O . GLY A 1 87 ? 2.356 7.624 -21.049 1.00 61.78 87 GLY A O 1
ATOM 688 N N . GLY A 1 88 ? 3.459 5.738 -21.594 1.00 63.53 88 GLY A N 1
ATOM 689 C CA . GLY A 1 88 ? 4.016 5.438 -20.264 1.00 63.53 88 GLY A CA 1
ATOM 690 C C . GLY A 1 88 ? 2.982 5.085 -19.181 1.00 63.53 88 GLY A C 1
ATOM 691 O O . GLY A 1 88 ? 2.080 5.851 -18.869 1.00 63.53 88 GLY A O 1
ATOM 692 N N . GLU A 1 89 ? 3.135 3.933 -18.529 1.00 76.44 89 GLU A N 1
ATOM 693 C CA . GLU A 1 89 ? 2.333 3.595 -17.341 1.00 76.44 89 GLU A CA 1
ATOM 694 C C . GLU A 1 89 ? 2.956 4.215 -16.074 1.00 76.44 89 GLU A C 1
ATOM 696 O O . GLU A 1 89 ? 4.127 4.607 -16.068 1.00 76.44 89 GLU A O 1
ATOM 701 N N . LEU A 1 90 ? 2.200 4.294 -14.969 1.00 80.81 90 LEU A N 1
ATOM 702 C CA . LEU A 1 90 ? 2.682 4.827 -13.682 1.00 80.81 90 LEU A CA 1
ATOM 703 C C . LEU A 1 90 ? 4.023 4.200 -13.255 1.00 80.81 90 LEU A C 1
ATOM 705 O O . LEU A 1 90 ? 4.938 4.910 -12.847 1.00 80.81 90 LEU A O 1
ATOM 709 N N . LEU A 1 91 ? 4.172 2.880 -13.414 1.00 80.50 91 LEU A N 1
ATOM 710 C CA . LEU A 1 91 ? 5.402 2.165 -13.054 1.00 80.50 91 LEU A CA 1
ATOM 711 C C . LEU A 1 91 ? 6.620 2.602 -13.877 1.00 80.50 91 LEU A C 1
ATOM 713 O O . LEU A 1 91 ? 7.734 2.577 -13.364 1.00 80.50 91 LEU A O 1
ATOM 717 N N . THR A 1 92 ? 6.424 3.040 -15.121 1.00 80.38 92 THR A N 1
ATOM 718 C CA . THR A 1 92 ? 7.507 3.564 -15.963 1.00 80.38 92 THR A CA 1
ATOM 719 C C . THR A 1 92 ? 8.016 4.906 -15.436 1.00 80.38 92 THR A C 1
ATOM 721 O O . THR A 1 92 ? 9.218 5.158 -15.443 1.00 80.38 92 THR A O 1
ATOM 724 N N . HIS A 1 93 ? 7.117 5.740 -14.908 1.00 81.75 93 HIS A N 1
ATOM 725 C CA . HIS A 1 93 ? 7.481 7.005 -14.269 1.00 81.75 93 HIS A CA 1
ATOM 726 C C . HIS A 1 93 ? 8.197 6.773 -12.936 1.00 81.75 93 HIS A C 1
ATOM 728 O O . HIS A 1 93 ? 9.236 7.383 -12.692 1.00 81.75 93 HIS A O 1
ATOM 734 N N . VAL A 1 94 ? 7.687 5.857 -12.103 1.00 85.69 94 VAL A N 1
ATOM 735 C CA . VAL A 1 94 ? 8.341 5.460 -10.842 1.00 85.69 94 VAL A CA 1
ATOM 736 C C . VAL A 1 94 ? 9.751 4.948 -11.119 1.00 85.69 94 VAL A C 1
ATOM 738 O O . VAL A 1 94 ? 10.707 5.408 -10.506 1.00 85.69 94 VAL A O 1
ATOM 741 N N . TRP A 1 95 ? 9.904 4.060 -12.098 1.00 85.00 95 TRP A N 1
ATOM 742 C CA . TRP A 1 95 ? 11.208 3.550 -12.494 1.00 85.00 95 TRP A CA 1
ATOM 743 C C . TRP A 1 95 ? 12.159 4.648 -12.994 1.00 85.00 95 TRP A C 1
ATOM 745 O O . TRP A 1 95 ? 13.329 4.651 -12.619 1.00 85.00 95 TRP A O 1
ATOM 755 N N . LEU A 1 96 ? 11.674 5.611 -13.788 1.00 82.50 96 LEU A N 1
ATOM 756 C CA . LEU A 1 96 ? 12.499 6.721 -14.278 1.00 82.50 96 LEU A CA 1
ATOM 757 C C . LEU A 1 96 ? 12.969 7.613 -13.122 1.00 82.50 96 LEU A C 1
ATOM 759 O O . LEU A 1 96 ? 14.130 8.015 -13.093 1.00 82.50 96 LEU A O 1
ATOM 763 N N . LEU A 1 97 ? 12.092 7.884 -12.152 1.00 86.88 97 LEU A N 1
ATOM 764 C CA . LEU A 1 97 ? 12.448 8.600 -10.926 1.00 86.88 97 LEU A CA 1
ATOM 765 C C . LEU A 1 97 ? 13.505 7.834 -10.126 1.00 86.88 97 LEU A C 1
ATOM 767 O O . LEU A 1 97 ? 14.499 8.425 -9.709 1.00 86.88 97 LEU A O 1
ATOM 771 N N . MET A 1 98 ? 13.340 6.520 -9.963 1.00 87.31 98 MET A N 1
ATOM 772 C CA . MET A 1 98 ? 14.339 5.684 -9.296 1.00 87.31 98 MET A CA 1
ATOM 773 C C . MET A 1 98 ? 15.686 5.706 -10.029 1.00 87.31 98 MET A C 1
ATOM 775 O O . MET A 1 98 ? 16.724 5.796 -9.377 1.00 87.31 98 MET A O 1
ATOM 779 N N . ALA A 1 99 ? 15.684 5.657 -11.365 1.00 83.31 99 ALA A N 1
ATOM 780 C CA . ALA A 1 99 ? 16.896 5.728 -12.179 1.00 83.31 99 ALA A CA 1
ATOM 781 C C . ALA A 1 99 ? 17.585 7.091 -12.039 1.00 83.31 99 ALA A C 1
ATOM 783 O O . ALA A 1 99 ? 18.795 7.159 -11.838 1.00 83.31 99 ALA A O 1
ATOM 784 N N . HIS A 1 100 ? 16.807 8.175 -12.081 1.00 83.88 100 HIS A N 1
ATOM 785 C CA . HIS A 1 100 ? 17.300 9.537 -11.893 1.00 83.88 100 HIS A CA 1
ATOM 786 C C . HIS A 1 100 ? 17.914 9.748 -10.499 1.00 83.88 100 HIS A C 1
ATOM 788 O O . HIS A 1 100 ? 18.910 10.453 -10.360 1.00 83.88 100 HIS A O 1
ATOM 794 N N . LEU A 1 101 ? 17.352 9.113 -9.468 1.00 85.38 101 LEU A N 1
ATOM 795 C CA . LEU A 1 101 ? 17.873 9.144 -8.098 1.00 85.38 101 LEU A CA 1
ATOM 796 C C . LEU A 1 101 ? 19.014 8.136 -7.848 1.00 85.38 101 LEU A C 1
ATOM 798 O O . LEU A 1 101 ? 19.561 8.108 -6.749 1.00 85.38 101 LEU A O 1
ATOM 802 N N . GLY A 1 102 ? 19.379 7.311 -8.837 1.00 81.44 102 GLY A N 1
ATOM 803 C CA . GLY A 1 102 ? 20.446 6.309 -8.718 1.00 81.44 102 GLY A CA 1
ATOM 804 C C . GLY A 1 102 ? 20.087 5.073 -7.879 1.00 81.44 102 GLY A C 1
ATOM 805 O O . GLY A 1 102 ? 20.982 4.391 -7.393 1.00 81.44 102 GLY A O 1
ATOM 806 N N . ILE A 1 103 ? 18.795 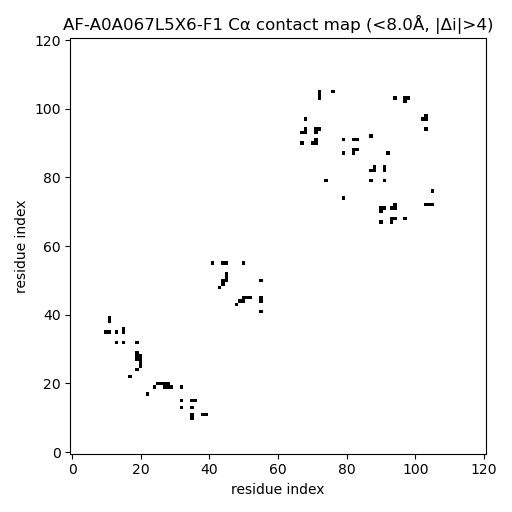4.782 -7.698 1.00 80.06 103 ILE A N 1
ATOM 807 C CA . ILE A 1 103 ? 18.269 3.724 -6.810 1.00 80.06 103 ILE A CA 1
ATOM 808 C C . ILE A 1 103 ? 18.041 2.395 -7.566 1.00 80.06 103 ILE A C 1
ATOM 810 O O . ILE A 1 103 ? 17.796 1.352 -6.969 1.00 80.06 103 ILE A O 1
ATOM 814 N N . THR A 1 104 ? 18.111 2.391 -8.896 1.00 74.12 104 THR A N 1
ATOM 815 C CA . THR A 1 104 ? 17.844 1.198 -9.718 1.00 74.12 104 THR A CA 1
ATOM 816 C C . THR A 1 104 ? 19.018 0.218 -9.754 1.00 74.12 104 THR A C 1
ATOM 818 O O . THR A 1 104 ? 20.089 0.553 -10.262 1.00 74.12 104 THR A O 1
ATOM 821 N N . GLU A 1 105 ? 18.781 -1.034 -9.356 1.00 64.12 105 GLU A N 1
ATOM 822 C CA . GLU A 1 105 ? 19.772 -2.128 -9.408 1.00 64.12 105 GLU A CA 1
ATOM 823 C C . GLU A 1 105 ? 20.119 -2.575 -10.842 1.00 64.12 105 GLU A C 1
ATOM 825 O O . GLU A 1 105 ? 21.154 -3.196 -11.082 1.00 64.12 105 GLU A O 1
ATOM 830 N N . GLN A 1 106 ? 19.271 -2.235 -11.820 1.00 58.22 106 GLN A N 1
ATOM 831 C CA . GLN A 1 106 ? 19.440 -2.617 -13.229 1.00 58.22 106 GLN A CA 1
ATOM 832 C C . GLN A 1 106 ? 20.573 -1.851 -13.940 1.00 58.22 106 GLN A C 1
ATOM 834 O O . GLN A 1 106 ? 21.021 -2.273 -15.005 1.00 58.22 106 GLN A O 1
ATOM 839 N N . PHE A 1 107 ? 21.071 -0.758 -13.349 1.00 53.12 107 PHE A N 1
ATOM 840 C CA . PHE A 1 107 ? 22.247 -0.027 -13.823 1.00 53.12 107 PHE A CA 1
ATOM 841 C C . PHE A 1 107 ? 23.479 -0.358 -12.987 1.00 53.12 107 PHE A C 1
ATOM 843 O O . PHE A 1 107 ? 24.132 0.513 -12.412 1.00 53.12 107 PHE A O 1
ATOM 850 N N . GLN A 1 108 ? 23.884 -1.623 -12.991 1.00 45.66 108 GLN A N 1
ATOM 851 C CA . GLN A 1 108 ? 25.315 -1.880 -12.912 1.00 45.66 108 GLN A CA 1
ATOM 852 C C . GLN A 1 108 ? 25.916 -1.341 -14.214 1.00 45.66 108 GLN A C 1
ATOM 854 O O . GLN A 1 108 ? 26.013 -2.057 -15.209 1.00 45.66 108 GLN A O 1
ATOM 859 N N . ILE A 1 109 ? 26.288 -0.055 -14.239 1.00 46.09 109 ILE A N 1
ATOM 860 C CA . ILE A 1 109 ? 27.281 0.419 -15.202 1.00 46.09 109 ILE A CA 1
ATOM 861 C C . ILE A 1 109 ? 28.503 -0.429 -14.886 1.00 46.09 109 ILE A C 1
ATOM 863 O O . ILE A 1 109 ? 29.196 -0.173 -13.899 1.00 46.09 109 ILE A O 1
ATOM 867 N N . SER A 1 110 ? 28.729 -1.486 -15.667 1.00 41.03 110 SER A N 1
ATOM 868 C CA . SER A 1 110 ? 29.972 -2.234 -15.612 1.00 41.03 110 SER A CA 1
ATOM 869 C C . SER A 1 110 ? 31.080 -1.194 -15.717 1.00 41.03 110 SER A C 1
ATOM 871 O O . SER A 1 110 ? 31.230 -0.541 -16.753 1.00 41.03 110 SER A O 1
ATOM 873 N N . LYS A 1 111 ? 31.807 -0.963 -14.621 1.00 47.88 111 LYS A N 1
ATOM 874 C CA . LYS A 1 111 ? 33.050 -0.196 -14.642 1.00 47.88 111 LYS A CA 1
ATOM 875 C C . LYS A 1 111 ? 33.977 -0.912 -15.623 1.00 47.88 111 LYS A C 1
ATOM 877 O O . LYS A 1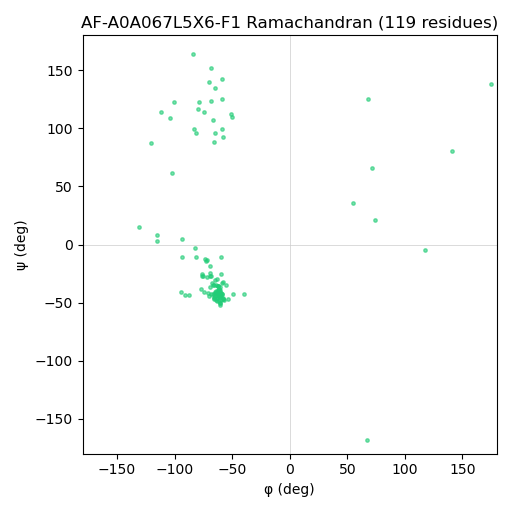 111 ? 34.658 -1.856 -15.248 1.00 47.88 111 LYS A O 1
ATOM 882 N N . GLY A 1 112 ? 33.949 -0.497 -16.883 1.00 49.22 112 GLY A N 1
ATOM 883 C CA . GLY A 1 112 ? 34.689 -1.148 -17.955 1.00 49.22 112 GLY A CA 1
ATOM 884 C C . GLY A 1 112 ? 33.892 -1.200 -19.247 1.00 49.22 112 GLY A C 1
ATOM 885 O O . GLY A 1 112 ? 33.293 -2.220 -19.558 1.00 49.22 112 GLY A O 1
ATOM 886 N N . ASN A 1 113 ? 33.869 -0.093 -19.990 1.00 50.19 113 ASN A N 1
ATOM 887 C CA . ASN A 1 113 ? 34.391 -0.038 -21.359 1.00 50.19 113 ASN A CA 1
ATOM 888 C C . ASN A 1 113 ? 34.109 1.328 -22.004 1.00 50.19 113 ASN A C 1
ATOM 890 O O . ASN A 1 113 ? 33.026 1.888 -21.883 1.00 50.19 113 ASN A O 1
ATOM 894 N N . ALA A 1 114 ? 35.126 1.822 -22.714 1.00 48.09 114 ALA A N 1
ATOM 895 C CA . ALA A 1 114 ? 35.096 2.934 -23.664 1.00 48.09 114 ALA A CA 1
ATOM 896 C C . ALA A 1 114 ? 34.932 4.367 -23.111 1.00 48.09 114 ALA A C 1
ATOM 898 O O . ALA A 1 114 ? 34.032 5.106 -23.500 1.00 48.09 114 ALA A O 1
ATOM 899 N N . ARG A 1 115 ? 35.929 4.852 -22.355 1.00 45.75 115 ARG A N 1
ATOM 900 C CA . ARG A 1 115 ? 36.413 6.215 -22.641 1.00 45.75 115 ARG A CA 1
ATOM 901 C C . ARG A 1 115 ? 37.382 6.107 -23.812 1.00 45.75 115 ARG A C 1
ATOM 903 O O . ARG A 1 115 ? 38.546 5.760 -23.627 1.00 45.75 115 ARG A O 1
ATOM 910 N N . VAL A 1 116 ? 36.868 6.348 -25.015 1.00 50.22 116 VAL A N 1
ATOM 911 C CA . VAL A 1 116 ? 37.675 6.634 -26.204 1.00 50.22 116 VAL A CA 1
ATOM 912 C C . VAL A 1 116 ? 38.653 7.748 -25.825 1.00 50.22 116 VAL A C 1
ATOM 914 O O . VAL A 1 116 ? 38.243 8.866 -25.519 1.00 50.22 116 VAL A O 1
ATOM 917 N N . LYS A 1 117 ? 39.950 7.427 -25.771 1.00 45.03 117 LYS A N 1
ATOM 918 C CA . LYS A 1 117 ? 41.013 8.432 -25.699 1.00 45.03 117 LYS A CA 1
ATOM 919 C C . LYS A 1 117 ? 40.991 9.173 -27.034 1.00 45.03 117 LYS A C 1
ATOM 921 O O . LYS A 1 117 ? 41.386 8.613 -28.051 1.00 45.03 117 LYS A O 1
ATOM 926 N N . LEU A 1 118 ? 40.517 10.414 -27.025 1.00 48.22 118 LEU A N 1
ATOM 927 C CA . LEU A 1 118 ? 40.789 11.370 -28.092 1.00 48.22 118 LEU A CA 1
ATOM 928 C C . LEU A 1 118 ? 42.293 11.659 -28.073 1.00 48.22 118 LEU A C 1
ATOM 930 O O . LEU A 1 118 ? 42.767 12.466 -27.278 1.00 48.22 118 LEU A O 1
ATOM 934 N N . ALA A 1 119 ? 43.046 10.950 -28.909 1.00 46.84 119 ALA A N 1
ATOM 935 C CA . ALA A 1 119 ? 44.349 11.416 -29.348 1.00 46.84 119 ALA A CA 1
ATOM 936 C C . ALA A 1 119 ? 44.094 12.378 -30.512 1.00 46.84 119 ALA A C 1
ATOM 938 O O . ALA A 1 119 ? 43.808 11.946 -31.626 1.00 46.84 119 ALA A O 1
ATOM 939 N N . VAL A 1 120 ? 44.115 13.677 -30.222 1.00 47.66 120 VAL A N 1
ATOM 940 C CA . VAL A 1 120 ? 44.316 14.692 -31.257 1.00 47.66 120 VAL A CA 1
ATOM 941 C C . VAL A 1 120 ? 45.817 14.717 -31.529 1.00 47.66 120 VAL A C 1
ATOM 943 O O . VAL A 1 120 ? 46.602 14.947 -30.609 1.00 47.66 120 VAL A O 1
ATOM 946 N N . SER A 1 121 ? 46.175 14.365 -32.761 1.00 49.94 121 SER A N 1
ATOM 947 C CA . SER A 1 121 ? 47.506 14.507 -33.357 1.00 49.94 121 SER A CA 1
ATOM 948 C C . SER A 1 121 ? 47.867 15.967 -33.581 1.00 49.94 121 SER A C 1
ATOM 950 O O . SER A 1 121 ? 46.951 16.692 -34.036 1.00 49.94 121 SER A O 1
#

Sequence (121 aa):
MSDKIQACTALLQVNTDILPSQVKGNRSKSVLFDACRLTKSLQSLETEEQWTSEKKWKMINDVWIEMLCYAANLCGWNNHAKKLTGGGELLTHVWLLMAHLGITEQFQISKGNARVKLAVS

Foldseek 3Di:
DVVVVVVVVVLLVDDLVDPVCNVPNPVDDDPSSVVSVVVVVLVCCCVVVVDDPVNSVVVVVVVVLVVLLVVLQVPDPVNLVVVVVVPGDPSSVSNVVCVVVVNHPNPPVPPDDDPPPPPDD

Mean predicted aligned error: 12.13 Å

Secondary structure (DSSP, 8-state):
-HHHHHHHHHHHHS--SS-HHHHHGGG---HHHHHHHHHHHHHHHHHTS---HHHHHHHHHHHHHHHHHHHHHHS-HHHHHHHHTTT--HHHHHHHHHHHTT--TT----S-S--------

pLDDT: mean 77.99, std 15.53, range [41.03, 95.88]